Protein AF-A0A528D6V6-F1 (afdb_monomer)

pLDDT: mean 93.61, std 6.33, range [72.69, 98.56]

Sequence (77 aa):
GKLEGETLEGLITKVAVDALDHAGIGPDDVDEIVLGHFNAGFSPQDFTASLVLQADDRLRFKPATRVENACATGSAA

Solvent-accessible surface area (backbone atoms only — not comparable to full-atom values): 4634 Å² total; per-residue (Å²): 131,88,71,83,91,65,47,74,58,57,54,43,20,49,52,52,46,54,47,33,63,73,70,72,53,57,57,81,77,53,76,67,44,59,37,45,54,63,70,38,86,81,41,100,61,68,73,58,34,66,41,50,38,73,51,40,80,67,35,56,88,47,52,56,43,66,34,71,50,67,95,46,7,70,79,70,67

Radius of gyration: 12.55 Å; Cα conta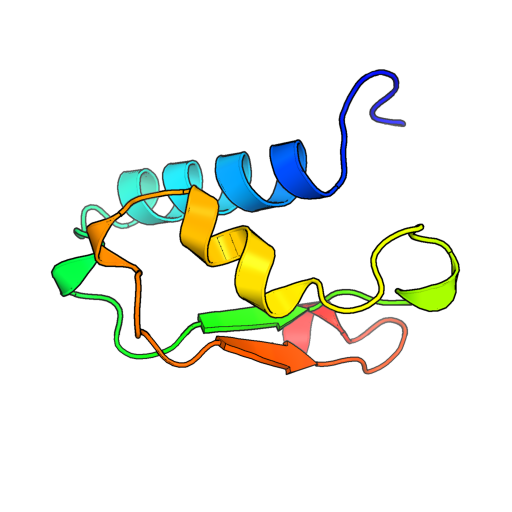cts (8 Å, |Δi|>4): 92; chains: 1; bounding box: 26×29×30 Å

Mean predicted aligned error: 3.09 Å

Secondary structure (DSSP, 8-state):
---TT--HHHHHHHHHHHHHHHHT--GGG---EEEE-S-GGGSS-S--GGGGGGS-GGGTTS-EEEE--GGGHHHH-

Nearest PDB structures (foldseek):
  4c2j-assembly2_B  TM=8.421E-01  e=1.783E-01  Homo sapiens
  4w61-assembly2_H  TM=7.715E-01  e=3.209E-01  Cupriavidus necator H16
  8oqr-assembly1_C  TM=6.448E-01  e=1.753E+00  Mycobacterium tuberculosis H37Rv
  8oqr-assembly1_D  TM=6.009E-01  e=2.276E+00  Mycobacterium tuberculosis H37Rv
  2dtn-assembly1_A  TM=2.821E-01  e=4.984E+00  Helicobacter pylori

Foldseek 3Di:
DDPPPDDPLNVLLVVLLVVCVVVVHDLLPDQAAEDQDEPLVPPPDSPCQCSNCVNDVSVPPRHTHYAYDDVCSVVVD

Structure (mmCIF, N/CA/C/O backbone):
data_AF-A0A528D6V6-F1
#
_entry.id   AF-A0A528D6V6-F1
#
loop_
_atom_site.group_PDB
_atom_site.id
_atom_site.type_symbol
_atom_site.label_atom_id
_atom_site.label_alt_id
_atom_site.label_comp_id
_atom_site.label_asym_id
_atom_site.label_entity_id
_atom_site.label_seq_id
_atom_site.pdbx_PDB_ins_code
_atom_site.Cartn_x
_atom_site.Cartn_y
_atom_site.Cartn_z
_atom_site.occupancy
_atom_site.B_iso_or_equiv
_atom_site.auth_seq_id
_atom_site.auth_comp_id
_atom_site.auth_asym_id
_atom_site.auth_atom_id
_atom_site.pdbx_PDB_model_num
ATOM 1 N N . GLY A 1 1 ? -4.881 17.503 10.472 1.00 80.38 1 GLY A N 1
ATOM 2 C CA . GLY A 1 1 ? -4.953 17.432 11.948 1.00 80.38 1 GLY A CA 1
ATOM 3 C C . GLY A 1 1 ? -4.575 16.035 12.400 1.00 80.38 1 GLY A C 1
ATOM 4 O O . GLY A 1 1 ? -4.406 15.179 11.542 1.00 80.38 1 GLY A O 1
ATOM 5 N N . LYS A 1 2 ? -4.423 15.798 13.707 1.00 85.06 2 LYS A N 1
ATOM 6 C CA . LYS A 1 2 ? -4.182 14.452 14.254 1.00 85.06 2 LYS A CA 1
ATOM 7 C C . LYS A 1 2 ? -5.434 13.583 14.051 1.00 85.06 2 LYS A C 1
ATOM 9 O O . LYS A 1 2 ? -6.530 14.052 14.337 1.00 85.06 2 LYS A O 1
ATOM 14 N N . LEU A 1 3 ? -5.269 12.363 13.539 1.00 90.69 3 LEU A N 1
ATOM 15 C CA . LEU A 1 3 ? -6.364 11.426 13.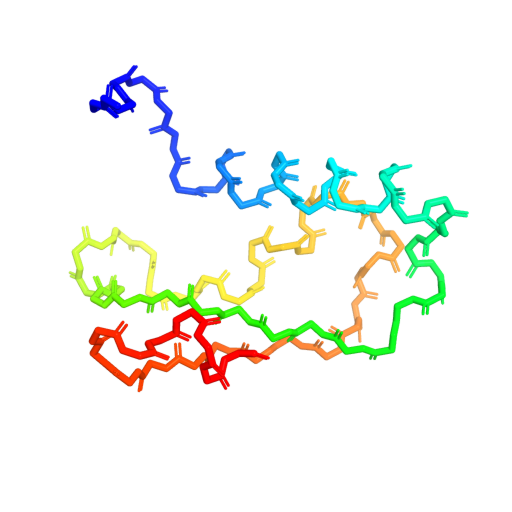247 1.00 90.69 3 LEU A CA 1
ATOM 16 C C . LEU A 1 3 ? -6.576 10.482 14.435 1.00 9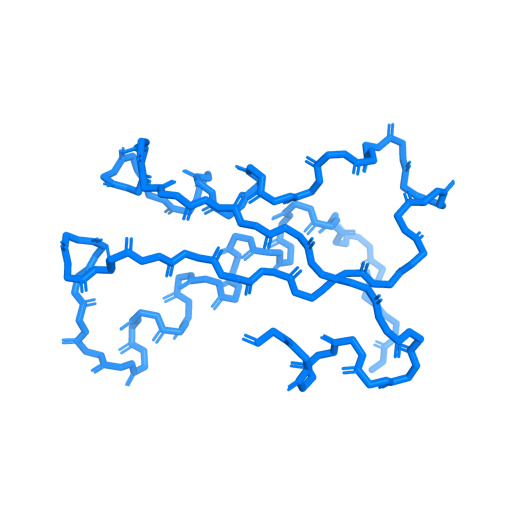0.69 3 LEU A C 1
ATOM 18 O O . LEU A 1 3 ? -6.216 9.310 14.401 1.00 90.69 3 LEU A O 1
ATOM 22 N N . GLU A 1 4 ? -7.069 11.032 15.542 1.00 88.19 4 GLU A N 1
ATOM 23 C CA . GLU A 1 4 ? -7.342 10.245 16.747 1.00 88.19 4 GLU A CA 1
ATOM 24 C C . GLU A 1 4 ? -8.524 9.294 16.504 1.00 88.19 4 GLU A C 1
ATOM 26 O O . GLU A 1 4 ? -9.579 9.726 16.050 1.00 88.19 4 GLU A O 1
ATOM 31 N N . GLY A 1 5 ? -8.340 8.005 16.802 1.00 89.38 5 GLY A N 1
ATOM 32 C CA . GLY A 1 5 ? -9.349 6.959 16.583 1.00 89.38 5 GLY A CA 1
ATOM 33 C C . GLY A 1 5 ? -9.156 6.141 15.303 1.00 89.38 5 GLY A C 1
ATOM 34 O O . GLY A 1 5 ? -9.758 5.080 15.179 1.00 89.38 5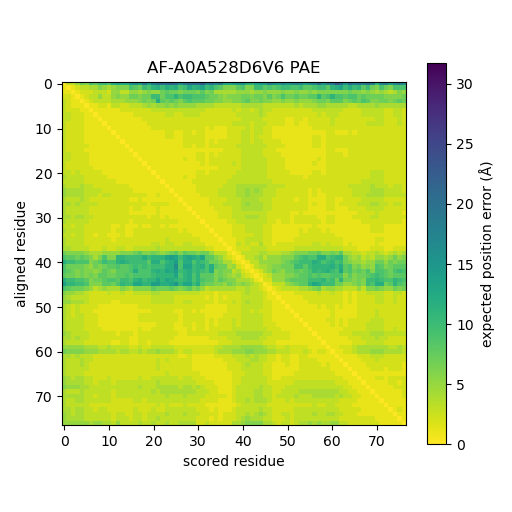 GLY A O 1
ATOM 35 N N . GLU A 1 6 ? -8.282 6.582 14.400 1.00 92.50 6 GLU A N 1
ATOM 36 C CA . GLU A 1 6 ? -7.922 5.823 13.203 1.00 92.50 6 GLU A CA 1
ATOM 37 C C . GLU A 1 6 ? -6.769 4.856 13.490 1.00 92.50 6 GLU A C 1
ATOM 39 O O . GLU A 1 6 ? -5.848 5.157 14.258 1.00 92.50 6 GLU A O 1
ATOM 44 N N . THR A 1 7 ? -6.797 3.694 12.843 1.00 91.56 7 THR A N 1
ATOM 45 C CA . THR A 1 7 ? -5.666 2.761 12.834 1.00 91.56 7 THR A CA 1
ATOM 46 C C . THR A 1 7 ? -4.863 2.940 11.555 1.00 91.56 7 THR A C 1
ATOM 48 O O . THR A 1 7 ? -5.385 3.369 10.528 1.00 91.56 7 THR A O 1
ATOM 51 N N . LEU A 1 8 ? -3.580 2.576 11.588 1.00 90.50 8 LEU A N 1
ATOM 52 C CA . LEU A 1 8 ? -2.750 2.597 10.384 1.00 90.50 8 LEU A CA 1
ATOM 53 C C . LEU A 1 8 ? -3.355 1.737 9.259 1.00 90.50 8 LEU A C 1
ATOM 55 O O . LEU A 1 8 ? -3.382 2.161 8.109 1.00 90.50 8 LEU A O 1
ATOM 59 N N . GLU A 1 9 ? -3.880 0.561 9.603 1.00 92.94 9 GLU A N 1
ATOM 60 C CA . GLU A 1 9 ? -4.602 -0.318 8.678 1.00 92.94 9 GLU A CA 1
ATOM 61 C C . GLU A 1 9 ? -5.842 0.359 8.079 1.00 92.94 9 GLU A C 1
ATOM 63 O O . GLU A 1 9 ? -6.026 0.328 6.862 1.00 92.94 9 GLU A O 1
ATOM 68 N N . GLY A 1 10 ? -6.659 1.024 8.902 1.00 94.88 10 GLY A N 1
ATOM 69 C CA . GLY A 1 10 ? -7.836 1.760 8.438 1.00 94.88 10 GLY A CA 1
ATOM 70 C C . GLY A 1 10 ? -7.472 2.890 7.477 1.00 94.88 10 GLY A C 1
ATOM 71 O O . GLY A 1 10 ? -8.103 3.053 6.437 1.00 94.88 10 GLY A O 1
ATOM 72 N N . LEU A 1 11 ? -6.395 3.626 7.765 1.00 95.06 11 LEU A N 1
ATOM 73 C CA . LEU A 1 11 ? -5.912 4.692 6.885 1.00 95.06 11 LEU A CA 1
ATOM 74 C C . LEU A 1 11 ? -5.398 4.153 5.546 1.00 95.06 11 LEU A C 1
AT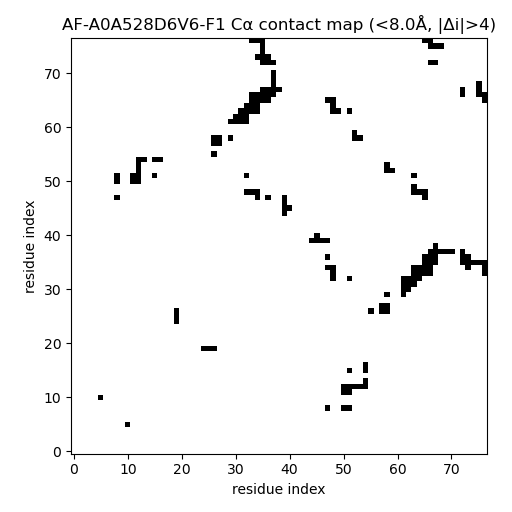OM 76 O O . LEU A 1 11 ? -5.707 4.728 4.503 1.00 95.06 11 LEU A O 1
ATOM 80 N N . ILE A 1 12 ? -4.636 3.057 5.570 1.00 95.88 12 ILE A N 1
ATOM 81 C CA . ILE A 1 12 ? -4.087 2.421 4.365 1.00 95.88 12 ILE A CA 1
ATOM 82 C C . ILE A 1 12 ? -5.207 1.862 3.481 1.00 95.88 12 ILE A C 1
ATOM 84 O O . ILE A 1 12 ? -5.218 2.107 2.277 1.00 95.88 12 ILE A O 1
ATOM 88 N N . THR A 1 13 ? -6.156 1.129 4.062 1.00 97.25 13 THR A N 1
ATOM 89 C CA . THR A 1 13 ? -7.266 0.532 3.302 1.00 97.25 13 THR A CA 1
ATOM 90 C C . THR A 1 13 ? -8.178 1.601 2.719 1.00 97.25 13 THR A C 1
ATOM 92 O O . THR A 1 13 ? -8.510 1.537 1.538 1.00 97.25 13 THR A O 1
ATOM 95 N N . LYS A 1 14 ? -8.500 2.637 3.501 1.00 97.69 14 LYS A N 1
ATOM 96 C CA . LYS A 1 14 ? -9.296 3.772 3.032 1.00 97.69 14 LYS A CA 1
ATOM 97 C C . LYS A 1 14 ? -8.660 4.464 1.828 1.00 97.69 14 LYS A C 1
ATOM 99 O O . LYS A 1 14 ? -9.323 4.617 0.810 1.00 97.69 14 LYS A O 1
ATOM 104 N N . VAL A 1 15 ? -7.385 4.856 1.916 1.00 97.38 15 VAL A N 1
ATOM 105 C CA . VAL A 1 15 ? -6.742 5.579 0.806 1.00 97.38 15 VAL A CA 1
ATOM 106 C C . VAL A 1 15 ? -6.549 4.696 -0.429 1.00 97.38 15 VAL A C 1
ATOM 108 O O . VAL A 1 15 ? -6.596 5.208 -1.541 1.00 97.38 15 VAL A O 1
ATOM 111 N N . ALA A 1 16 ? -6.376 3.382 -0.258 1.00 98.00 16 ALA A N 1
ATOM 112 C CA . ALA A 1 16 ? -6.310 2.446 -1.377 1.00 98.00 16 ALA A CA 1
ATOM 113 C C . ALA A 1 16 ? -7.644 2.374 -2.143 1.00 98.00 16 ALA A C 1
ATOM 115 O O . ALA A 1 16 ? -7.637 2.458 -3.369 1.00 98.00 16 ALA A O 1
ATOM 116 N N . VAL A 1 17 ? -8.777 2.284 -1.434 1.00 98.44 17 VAL A N 1
ATOM 117 C CA . VAL A 1 17 ? -10.118 2.319 -2.049 1.00 98.44 17 VAL A CA 1
ATOM 118 C C . VAL A 1 17 ? -10.376 3.674 -2.709 1.00 98.44 17 VAL A C 1
ATOM 120 O O . VAL A 1 17 ? -10.692 3.719 -3.896 1.00 98.44 17 VAL A O 1
ATOM 123 N N . ASP A 1 18 ? -10.147 4.775 -1.984 1.00 98.56 18 ASP A N 1
ATOM 124 C CA . ASP A 1 18 ? -10.360 6.134 -2.498 1.00 98.56 18 ASP A CA 1
ATOM 125 C C . ASP A 1 18 ? -9.520 6.398 -3.769 1.00 98.56 18 ASP A C 1
ATOM 127 O O . ASP A 1 18 ? -9.968 7.089 -4.686 1.00 98.56 18 ASP A O 1
ATOM 131 N N . ALA A 1 19 ? -8.302 5.845 -3.848 1.00 98.19 19 ALA A N 1
ATOM 132 C CA . ALA A 1 19 ? -7.427 5.984 -5.010 1.00 98.19 19 ALA A CA 1
ATOM 133 C C . ALA A 1 19 ? -7.938 5.215 -6.237 1.00 98.19 19 ALA A C 1
ATOM 135 O O . ALA A 1 19 ? -7.902 5.763 -7.341 1.00 98.19 19 ALA A O 1
ATOM 136 N N . LEU A 1 20 ? -8.423 3.982 -6.057 1.00 98.38 20 LEU A N 1
ATOM 137 C CA . LEU A 1 20 ? -9.030 3.193 -7.135 1.00 98.38 20 LEU A CA 1
ATOM 138 C C . LEU A 1 20 ? -10.287 3.882 -7.676 1.00 98.38 20 LEU A C 1
ATOM 140 O O . LEU A 1 20 ? -10.409 4.075 -8.888 1.00 98.38 20 LEU A O 1
ATOM 144 N N . ASP A 1 21 ? -11.162 4.337 -6.775 1.00 98.50 21 ASP A N 1
ATOM 145 C CA . ASP A 1 21 ? -12.390 5.055 -7.123 1.00 98.50 21 ASP A CA 1
ATOM 146 C C . ASP A 1 21 ? -12.087 6.353 -7.882 1.00 98.50 21 ASP A C 1
ATOM 148 O O . ASP A 1 21 ? -12.708 6.647 -8.906 1.00 98.50 21 ASP A O 1
ATOM 152 N N . HIS A 1 22 ? -11.097 7.121 -7.420 1.00 98.56 22 HIS A N 1
ATOM 153 C CA . HIS A 1 22 ? -10.677 8.353 -8.083 1.00 98.56 22 HIS A CA 1
ATOM 154 C C . HIS A 1 22 ? -10.056 8.101 -9.466 1.00 98.56 22 HIS A C 1
ATOM 156 O O . HIS A 1 22 ? -10.276 8.887 -10.389 1.00 98.56 22 HIS A O 1
ATOM 162 N N . ALA A 1 23 ? -9.295 7.016 -9.625 1.00 98.31 23 ALA A N 1
ATOM 163 C CA . ALA A 1 23 ? -8.689 6.633 -10.898 1.00 98.31 23 ALA A CA 1
ATOM 164 C C . ALA A 1 23 ? -9.692 6.003 -11.884 1.00 98.31 23 ALA A C 1
ATOM 166 O O . ALA A 1 23 ? -9.428 5.982 -13.086 1.00 98.31 23 ALA A O 1
ATOM 167 N N . GLY A 1 24 ? -10.834 5.506 -11.398 1.00 98.44 24 GLY A N 1
ATOM 168 C CA . GLY A 1 24 ? -11.842 4.830 -12.214 1.00 98.44 24 GLY A CA 1
ATOM 169 C C . GLY A 1 24 ? -11.397 3.456 -12.725 1.00 98.44 24 GLY A C 1
ATOM 170 O O . GLY A 1 24 ? -11.876 3.023 -13.774 1.00 98.44 24 GLY A O 1
ATOM 171 N N . ILE A 1 25 ? -10.481 2.793 -12.011 1.00 98.44 25 ILE A N 1
ATOM 172 C CA . ILE A 1 25 ? -9.960 1.457 -12.344 1.00 98.44 25 ILE A CA 1
ATOM 173 C C . ILE A 1 25 ? -10.327 0.438 -11.264 1.00 98.44 25 ILE A C 1
ATOM 175 O O . ILE A 1 25 ? -10.612 0.797 -10.121 1.00 98.44 25 ILE A O 1
ATOM 179 N N . GLY A 1 26 ? -10.312 -0.845 -11.621 1.00 97.56 26 GLY A N 1
ATOM 180 C CA . GLY A 1 26 ? -10.528 -1.931 -10.674 1.00 97.56 26 GLY A CA 1
ATOM 181 C C . GLY A 1 26 ? -9.227 -2.435 -10.033 1.00 97.56 26 GLY A C 1
ATOM 182 O O . GLY A 1 26 ? -8.145 -2.249 -10.584 1.00 97.56 26 GLY A O 1
ATOM 183 N N . PRO A 1 27 ? -9.314 -3.171 -8.909 1.00 98.00 27 PRO A N 1
ATOM 184 C CA . PRO A 1 27 ? -8.182 -3.906 -8.332 1.00 98.00 27 PRO A CA 1
ATOM 185 C C . PRO A 1 27 ? -7.464 -4.841 -9.312 1.00 98.00 27 PRO A C 1
ATOM 187 O O . PRO A 1 27 ? -6.261 -5.072 -9.198 1.00 98.00 27 PRO A O 1
ATOM 190 N N . ASP A 1 28 ? -8.208 -5.398 -10.270 1.00 97.81 28 ASP A N 1
ATOM 191 C CA . ASP A 1 28 ? -7.679 -6.318 -11.275 1.00 97.81 28 ASP A CA 1
ATOM 192 C C . ASP A 1 28 ? -6.662 -5.628 -12.203 1.00 97.81 28 ASP A C 1
ATOM 194 O O . ASP A 1 28 ? -5.710 -6.282 -12.637 1.00 97.81 28 ASP A O 1
ATOM 198 N N . ASP A 1 29 ? -6.806 -4.311 -12.399 1.00 98.31 29 ASP A N 1
ATOM 199 C CA . ASP A 1 29 ? -5.937 -3.455 -13.217 1.00 98.31 29 ASP A CA 1
ATOM 200 C C . ASP A 1 29 ? -4.643 -3.026 -12.493 1.00 98.31 29 ASP A C 1
ATOM 202 O O . ASP A 1 29 ? -3.785 -2.375 -13.085 1.00 98.31 29 ASP A O 1
ATOM 206 N N . VAL A 1 30 ? -4.483 -3.358 -11.205 1.00 98.12 30 VAL A N 1
ATOM 207 C CA . VAL A 1 30 ? -3.281 -3.024 -10.423 1.00 98.12 30 VAL A CA 1
ATOM 208 C C . VAL A 1 30 ? -2.216 -4.095 -10.628 1.00 98.12 30 VAL A C 1
ATOM 210 O O . VAL A 1 30 ? -2.433 -5.247 -10.264 1.00 98.12 30 VAL A O 1
ATOM 213 N N . ASP A 1 31 ? -1.044 -3.741 -11.149 1.00 98.19 31 ASP A N 1
ATOM 214 C CA . ASP A 1 31 ? 0.057 -4.699 -11.338 1.00 98.19 31 ASP A CA 1
ATOM 215 C C . ASP A 1 31 ? 0.973 -4.827 -10.113 1.00 98.19 31 ASP A C 1
ATOM 217 O O . ASP A 1 31 ? 1.448 -5.919 -9.803 1.00 98.19 31 ASP A O 1
ATOM 221 N N . GLU A 1 32 ? 1.208 -3.727 -9.397 1.00 97.69 32 GLU A N 1
ATOM 222 C CA . GLU A 1 32 ? 2.100 -3.652 -8.238 1.00 97.69 32 GLU A CA 1
ATOM 223 C C . GLU A 1 32 ? 1.610 -2.590 -7.250 1.00 97.69 32 GLU A C 1
ATOM 225 O O . GLU A 1 32 ? 1.022 -1.576 -7.629 1.00 97.69 32 GLU A O 1
ATOM 230 N N . ILE A 1 33 ? 1.874 -2.825 -5.967 1.00 98.38 33 ILE A N 1
ATOM 231 C CA . ILE A 1 33 ? 1.614 -1.894 -4.875 1.00 98.38 33 ILE A CA 1
ATOM 232 C C . ILE A 1 33 ? 2.953 -1.468 -4.274 1.00 98.38 33 ILE A C 1
ATOM 234 O O . ILE A 1 33 ? 3.709 -2.300 -3.766 1.00 98.38 33 ILE A O 1
ATOM 238 N N . VAL A 1 34 ? 3.213 -0.163 -4.239 1.00 97.75 34 VAL A N 1
ATOM 239 C CA . VAL A 1 34 ? 4.366 0.403 -3.530 1.00 97.75 34 VAL A CA 1
ATOM 240 C C . VAL A 1 34 ? 3.858 1.294 -2.400 1.00 97.75 34 VAL A C 1
ATOM 242 O O . VAL A 1 34 ? 3.190 2.300 -2.624 1.00 97.75 34 VAL A O 1
ATOM 245 N N . LEU A 1 35 ? 4.124 0.893 -1.155 1.00 96.69 35 LEU A N 1
ATOM 246 C CA . LEU A 1 35 ? 3.673 1.594 0.045 1.00 96.69 35 LEU A CA 1
ATOM 247 C C . LEU A 1 35 ? 4.834 2.345 0.697 1.00 96.69 35 LEU A C 1
ATOM 249 O O . LEU A 1 35 ? 5.743 1.743 1.275 1.00 96.69 35 LEU A O 1
ATOM 253 N N . GLY A 1 36 ? 4.743 3.671 0.709 1.00 95.94 36 GLY A N 1
ATOM 254 C CA . GLY A 1 36 ? 5.592 4.510 1.542 1.00 95.94 36 GLY A CA 1
ATOM 255 C C . GLY A 1 36 ? 5.081 4.549 2.983 1.00 95.94 36 GLY A C 1
ATOM 256 O O . GLY A 1 36 ? 4.042 5.144 3.257 1.00 95.94 36 GLY A O 1
ATOM 257 N N . HIS A 1 37 ? 5.827 3.974 3.926 1.00 94.06 37 HIS A N 1
ATOM 258 C CA . HIS A 1 37 ? 5.532 4.105 5.357 1.00 94.06 37 HIS A CA 1
ATOM 259 C C . HIS A 1 37 ? 6.827 4.335 6.131 1.00 94.06 37 HIS A C 1
ATOM 261 O O . HIS A 1 37 ? 7.636 3.425 6.255 1.00 94.06 37 HIS A O 1
ATOM 267 N N . PHE A 1 38 ? 7.040 5.552 6.629 1.00 92.75 38 PHE A N 1
ATOM 268 C CA . PHE A 1 38 ? 8.218 5.893 7.428 1.00 92.75 38 PHE A CA 1
ATOM 269 C C . PHE A 1 38 ? 8.027 5.465 8.883 1.00 92.75 38 PHE A C 1
ATOM 271 O O . PHE A 1 38 ? 6.954 5.683 9.443 1.00 92.75 38 PHE A O 1
ATOM 278 N N . ASN A 1 39 ? 9.092 4.949 9.504 1.00 87.12 39 ASN A N 1
ATOM 279 C CA . ASN A 1 39 ? 9.135 4.632 10.930 1.00 87.12 39 ASN A CA 1
ATOM 280 C C . ASN A 1 39 ? 8.129 3.553 11.375 1.00 87.12 39 ASN A C 1
ATOM 282 O O . ASN A 1 39 ? 7.439 3.685 12.390 1.00 87.12 39 ASN A O 1
ATOM 286 N N . ALA A 1 40 ? 8.076 2.455 10.619 1.00 79.31 40 ALA A N 1
ATOM 287 C CA . ALA A 1 40 ? 7.218 1.312 10.924 1.00 79.31 40 ALA A CA 1
ATOM 288 C C . ALA A 1 40 ? 7.502 0.680 12.306 1.00 79.31 40 ALA A C 1
ATOM 290 O O . ALA A 1 40 ? 6.589 0.136 12.918 1.00 79.31 40 ALA A O 1
ATOM 291 N N . GLY A 1 41 ? 8.692 0.899 12.881 1.00 78.06 41 GLY A N 1
ATOM 292 C CA . GLY A 1 41 ? 9.048 0.492 14.246 1.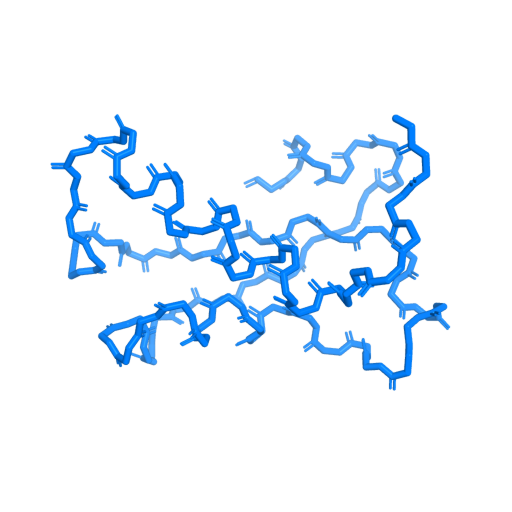00 78.06 41 GLY A CA 1
ATOM 293 C C . GLY A 1 41 ? 8.253 1.160 15.384 1.00 78.06 41 GLY A C 1
ATOM 294 O O . GLY A 1 41 ? 8.356 0.716 16.526 1.00 78.06 41 GLY A O 1
ATOM 295 N N . PHE A 1 42 ? 7.448 2.197 15.112 1.00 77.00 42 PHE A N 1
ATOM 296 C CA . PHE A 1 42 ? 6.457 2.736 16.063 1.00 77.00 42 PHE A CA 1
ATOM 297 C C . PHE A 1 42 ? 5.036 2.192 15.861 1.00 77.00 42 PHE A C 1
ATOM 299 O O . PHE A 1 42 ? 4.124 2.555 16.606 1.00 77.00 42 PHE A O 1
ATOM 306 N N . SER A 1 43 ? 4.845 1.301 14.891 1.00 76.00 43 SER A N 1
ATOM 307 C CA . SER A 1 43 ? 3.641 0.493 14.747 1.00 76.00 43 SER A CA 1
ATOM 308 C C . SER A 1 43 ? 3.858 -0.865 15.425 1.00 76.00 43 SER A C 1
ATOM 310 O O . SER A 1 43 ? 4.922 -1.462 15.269 1.00 76.00 43 SER A O 1
ATOM 312 N N . PRO A 1 44 ? 2.854 -1.423 16.127 1.00 77.88 44 PRO A N 1
ATOM 313 C CA . PRO A 1 44 ? 2.905 -2.813 16.586 1.00 77.88 44 PRO A CA 1
ATOM 314 C C . PRO A 1 44 ? 3.091 -3.818 15.435 1.00 77.88 44 PRO A C 1
ATOM 316 O O . PRO A 1 44 ? 3.544 -4.937 15.662 1.00 77.88 44 PRO A O 1
ATOM 319 N N . GLN A 1 45 ? 2.731 -3.417 14.209 1.00 72.69 45 GLN A N 1
ATOM 320 C CA . GLN A 1 45 ? 2.921 -4.173 12.977 1.00 72.69 45 GLN A CA 1
ATOM 321 C C . GLN A 1 45 ? 3.955 -3.481 12.081 1.00 72.69 45 GLN A C 1
ATOM 323 O O . GLN A 1 45 ? 3.667 -2.434 11.501 1.00 72.69 45 GLN A O 1
ATOM 328 N N . ASP A 1 46 ? 5.119 -4.112 11.926 1.00 78.62 46 ASP A N 1
ATOM 329 C CA . ASP A 1 46 ? 6.237 -3.618 11.101 1.00 78.62 46 ASP A CA 1
ATOM 330 C C . ASP A 1 46 ? 6.111 -4.037 9.613 1.00 78.62 46 ASP A C 1
ATOM 332 O O . ASP A 1 46 ? 6.771 -3.510 8.720 1.00 78.62 46 ASP A O 1
ATOM 336 N N . PHE A 1 47 ? 5.190 -4.961 9.308 1.00 84.06 47 PHE A N 1
ATOM 337 C CA . PHE A 1 47 ? 4.912 -5.461 7.955 1.00 84.06 47 PHE A CA 1
ATOM 338 C C . PHE A 1 47 ? 3.690 -4.773 7.340 1.00 84.06 47 PHE A C 1
ATOM 340 O O . PHE A 1 47 ? 2.616 -5.358 7.225 1.00 84.06 47 PHE A O 1
ATOM 347 N N . THR A 1 48 ? 3.831 -3.503 6.962 1.00 93.00 48 THR A N 1
ATOM 348 C CA . THR A 1 48 ? 2.673 -2.695 6.539 1.00 93.00 48 THR A CA 1
ATOM 349 C C . THR A 1 48 ? 2.314 -2.816 5.062 1.00 93.00 48 THR A C 1
ATOM 351 O O . THR A 1 48 ? 1.194 -2.473 4.701 1.00 93.00 48 THR A O 1
ATOM 354 N N . ALA A 1 49 ? 3.205 -3.339 4.209 1.00 94.50 49 ALA A N 1
ATOM 355 C CA . ALA A 1 49 ? 2.929 -3.512 2.776 1.00 94.50 49 ALA A CA 1
ATOM 356 C C . ALA A 1 49 ? 1.672 -4.358 2.517 1.00 94.50 49 ALA A C 1
ATOM 358 O O . ALA A 1 49 ? 0.842 -4.008 1.683 1.00 94.50 49 ALA A O 1
ATOM 359 N N . SER A 1 50 ? 1.496 -5.442 3.277 1.00 93.56 50 SER A N 1
ATOM 360 C CA . SER A 1 50 ? 0.362 -6.356 3.121 1.00 93.56 50 SER A CA 1
ATOM 361 C C . SER A 1 50 ? -0.975 -5.773 3.585 1.00 93.56 50 SER A C 1
ATOM 363 O O . SER A 1 50 ? -2.017 -6.315 3.223 1.00 93.56 50 SER A O 1
ATOM 365 N N . LEU A 1 51 ? -0.981 -4.671 4.346 1.00 94.62 51 LEU A N 1
ATOM 366 C CA . LEU A 1 51 ? -2.221 -4.038 4.812 1.00 94.62 51 LEU A CA 1
ATOM 367 C C . LEU A 1 51 ? -3.042 -3.461 3.654 1.00 94.62 51 LEU A C 1
ATOM 369 O O . LEU A 1 51 ? -4.265 -3.451 3.725 1.00 94.62 51 LEU A O 1
ATOM 373 N N . VAL A 1 52 ? -2.389 -3.055 2.559 1.00 96.69 52 VAL A N 1
ATOM 374 C CA . VAL A 1 52 ? -3.077 -2.577 1.346 1.00 96.69 52 VAL A CA 1
ATOM 375 C C . VAL A 1 52 ? -3.979 -3.668 0.759 1.00 96.69 52 VAL A C 1
ATOM 377 O O . VAL A 1 52 ? -5.051 -3.375 0.240 1.00 96.69 52 VAL A O 1
ATOM 380 N N . LEU A 1 53 ? -3.601 -4.943 0.914 1.00 96.62 53 LEU A N 1
ATOM 381 C CA . LEU A 1 53 ? -4.353 -6.089 0.393 1.00 96.62 53 LEU A CA 1
ATOM 382 C C . LEU A 1 53 ? -5.709 -6.290 1.088 1.00 96.62 53 LEU A C 1
ATOM 384 O O . LEU A 1 53 ? -6.531 -7.049 0.589 1.00 96.62 53 LEU A O 1
ATOM 388 N N . GLN A 1 54 ? -5.944 -5.643 2.235 1.00 96.00 54 GLN A N 1
ATOM 389 C CA . GLN A 1 54 ? -7.236 -5.684 2.927 1.00 96.00 54 GLN A CA 1
ATOM 390 C C . GLN A 1 54 ? -8.284 -4.761 2.279 1.00 96.00 54 GLN A C 1
ATOM 392 O O . GLN A 1 54 ? -9.451 -4.823 2.652 1.00 96.00 54 GLN A O 1
ATOM 397 N N . ALA A 1 55 ? -7.892 -3.910 1.321 1.00 97.69 55 ALA A N 1
ATOM 398 C CA . ALA A 1 55 ? -8.815 -3.006 0.636 1.00 97.69 55 ALA A CA 1
ATOM 399 C C . ALA A 1 55 ? -9.789 -3.741 -0.306 1.00 97.69 55 ALA A C 1
ATOM 401 O O . ALA A 1 55 ? -10.937 -3.327 -0.433 1.00 97.69 55 ALA A O 1
ATOM 402 N N . ASP A 1 56 ? -9.353 -4.833 -0.946 1.00 98.25 56 ASP A N 1
ATOM 403 C CA . ASP A 1 56 ? -10.189 -5.687 -1.800 1.00 98.25 56 ASP A CA 1
ATOM 404 C C . ASP A 1 56 ? -9.552 -7.082 -1.941 1.00 98.25 56 ASP A C 1
ATOM 406 O O . ASP A 1 56 ? -8.344 -7.208 -2.153 1.00 98.25 56 ASP A O 1
ATOM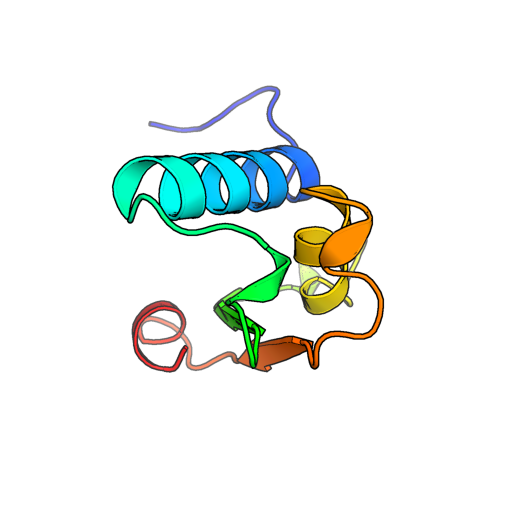 410 N N . ASP A 1 57 ? -10.359 -8.144 -1.880 1.00 97.50 57 ASP A N 1
ATOM 411 C CA . ASP A 1 57 ? -9.890 -9.532 -2.000 1.00 97.50 57 ASP A CA 1
ATOM 412 C C . ASP A 1 57 ? -9.181 -9.836 -3.330 1.00 97.50 57 ASP A C 1
ATOM 414 O O . ASP A 1 57 ? -8.370 -10.762 -3.396 1.00 97.50 57 ASP A O 1
ATOM 418 N N . ARG A 1 58 ? -9.443 -9.061 -4.384 1.00 98.00 58 ARG A N 1
ATOM 419 C CA . ARG A 1 58 ? -8.797 -9.194 -5.699 1.00 98.00 58 ARG A CA 1
ATOM 420 C C . ARG A 1 58 ? -7.390 -8.606 -5.744 1.00 98.00 58 ARG A C 1
ATOM 422 O O . ARG A 1 58 ? -6.625 -8.942 -6.643 1.00 98.00 58 ARG A O 1
ATOM 429 N N . LEU A 1 59 ? -7.008 -7.792 -4.756 1.00 97.69 59 LEU A N 1
ATOM 430 C CA . LEU A 1 59 ? -5.614 -7.375 -4.583 1.00 97.69 59 LEU A CA 1
ATOM 431 C C . LEU A 1 59 ? -4.746 -8.501 -4.017 1.00 97.69 59 LEU A C 1
ATOM 433 O O . LEU A 1 59 ? -3.520 -8.408 -4.061 1.00 97.69 59 LEU A O 1
ATOM 437 N N . ARG A 1 60 ? -5.338 -9.583 -3.487 1.00 94.06 60 ARG A N 1
ATOM 438 C CA . ARG A 1 60 ? -4.564 -10.728 -2.992 1.00 94.06 60 ARG A CA 1
ATOM 439 C C . ARG A 1 60 ? -3.619 -11.228 -4.087 1.00 94.06 60 ARG A C 1
ATOM 441 O O . ARG A 1 60 ? -3.983 -11.327 -5.253 1.00 94.06 60 ARG A O 1
ATOM 448 N N . PHE A 1 61 ? -2.397 -11.564 -3.677 1.00 93.12 61 PHE A N 1
ATOM 449 C CA . PHE A 1 61 ? -1.294 -12.007 -4.540 1.00 93.12 61 PHE A CA 1
ATOM 450 C C . PHE A 1 61 ? -0.665 -10.939 -5.447 1.00 93.12 61 PHE A C 1
ATOM 452 O O . PHE A 1 61 ? 0.359 -11.240 -6.062 1.00 93.12 61 PHE A O 1
ATOM 459 N N . LYS A 1 62 ? -1.185 -9.704 -5.501 1.00 97.38 62 LYS A N 1
ATOM 460 C CA . LYS A 1 62 ? -0.463 -8.600 -6.143 1.00 97.38 62 LYS A CA 1
ATOM 461 C C . LYS A 1 62 ? 0.835 -8.318 -5.359 1.00 97.38 62 LYS A C 1
ATOM 463 O O . LYS A 1 62 ? 0.803 -8.322 -4.122 1.00 97.38 62 LYS A O 1
ATOM 468 N N . PRO A 1 63 ? 1.982 -8.111 -6.033 1.00 97.62 63 PRO A N 1
ATOM 469 C CA . PRO A 1 63 ? 3.219 -7.703 -5.376 1.00 97.62 63 PRO A CA 1
ATOM 470 C C . PRO A 1 63 ? 3.004 -6.437 -4.543 1.00 97.62 63 PRO A C 1
ATOM 472 O O . PRO A 1 63 ? 2.386 -5.484 -5.014 1.00 97.62 63 PRO A O 1
ATOM 475 N N . ALA A 1 64 ? 3.513 -6.436 -3.311 1.00 97.06 64 ALA A N 1
ATOM 476 C CA . ALA A 1 64 ? 3.411 -5.302 -2.402 1.00 97.06 64 ALA A CA 1
ATOM 477 C C . ALA A 1 64 ? 4.757 -5.037 -1.723 1.00 97.06 64 ALA A C 1
ATOM 479 O O . ALA A 1 64 ? 5.247 -5.863 -0.947 1.00 97.06 64 ALA A O 1
ATOM 480 N N . THR A 1 65 ? 5.335 -3.869 -1.990 1.00 96.12 65 THR A N 1
ATOM 481 C CA . THR A 1 65 ? 6.655 -3.469 -1.492 1.00 96.12 65 THR A CA 1
ATOM 482 C C . THR A 1 65 ? 6.520 -2.279 -0.551 1.00 96.12 65 THR A C 1
ATOM 484 O O . THR A 1 65 ? 5.901 -1.276 -0.896 1.00 96.12 65 THR A O 1
ATOM 487 N N . ARG A 1 66 ? 7.124 -2.357 0.643 1.00 94.88 66 ARG A 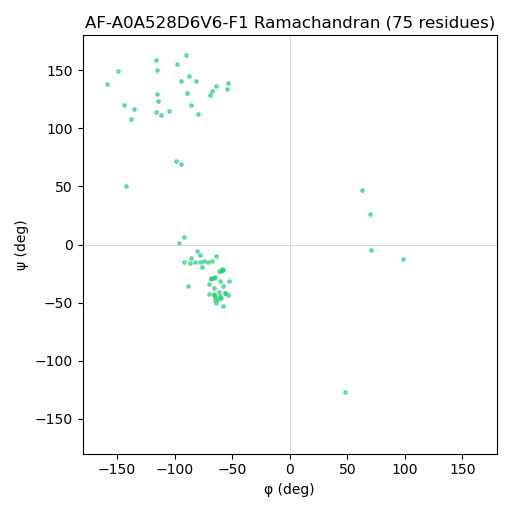N 1
ATOM 488 C CA . ARG A 1 66 ? 7.281 -1.186 1.519 1.00 94.88 66 ARG A CA 1
ATOM 489 C C . ARG A 1 66 ? 8.592 -0.485 1.196 1.00 94.88 66 ARG A C 1
ATOM 491 O O . ARG A 1 66 ? 9.643 -1.124 1.221 1.00 94.88 66 ARG A O 1
ATOM 498 N N . VAL A 1 67 ? 8.540 0.827 1.007 1.00 95.56 67 VAL A N 1
ATOM 499 C CA . VAL A 1 67 ? 9.727 1.677 0.882 1.00 95.56 67 VAL A CA 1
ATOM 500 C C . VAL A 1 67 ? 9.818 2.659 2.044 1.00 95.56 67 VAL A C 1
ATOM 502 O O . VAL A 1 67 ? 8.811 3.070 2.624 1.00 95.56 67 VAL A O 1
ATOM 505 N N . GLU A 1 68 ? 11.047 3.025 2.397 1.00 94.44 68 GLU A N 1
ATOM 506 C CA . GLU A 1 68 ? 11.340 4.007 3.436 1.00 94.44 68 GLU A CA 1
ATOM 507 C C . GLU A 1 68 ? 12.570 4.832 3.046 1.00 94.44 68 GLU A C 1
ATOM 509 O O . GLU A 1 68 ? 13.660 4.296 2.861 1.00 94.44 68 GLU A O 1
ATOM 514 N N . ASN A 1 69 ? 12.386 6.148 2.925 1.00 95.88 69 ASN A N 1
ATOM 515 C CA . ASN A 1 69 ? 13.426 7.119 2.582 1.00 95.88 69 ASN A CA 1
ATOM 516 C C . ASN A 1 69 ? 13.238 8.423 3.377 1.00 95.88 69 ASN A C 1
ATOM 518 O O . ASN A 1 69 ? 13.161 9.521 2.819 1.00 95.88 69 ASN A O 1
ATOM 522 N N . ALA A 1 70 ? 13.075 8.298 4.698 1.00 95.12 70 ALA A N 1
ATOM 523 C CA . ALA A 1 70 ? 12.815 9.420 5.601 1.00 95.12 70 ALA A CA 1
AT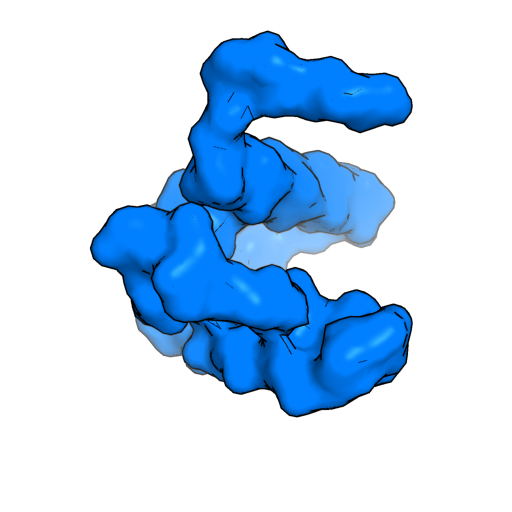OM 524 C C . ALA A 1 70 ? 11.686 10.337 5.078 1.00 95.12 70 ALA A C 1
ATOM 526 O O . ALA A 1 70 ? 10.605 9.858 4.728 1.00 95.12 70 ALA A O 1
ATOM 527 N N . CYS A 1 71 ? 11.931 11.646 4.974 1.00 96.50 71 CYS A N 1
ATOM 528 C CA . CYS A 1 71 ? 10.957 12.623 4.482 1.00 96.50 71 CYS A CA 1
ATOM 529 C C . CYS A 1 71 ? 10.503 12.370 3.033 1.00 96.50 71 CYS A C 1
ATOM 531 O O . CYS A 1 71 ? 9.424 12.812 2.655 1.00 96.50 71 CYS A O 1
ATOM 533 N N . ALA A 1 72 ? 11.303 11.664 2.230 1.00 97.00 72 ALA A N 1
ATOM 534 C CA . ALA A 1 72 ? 10.998 11.343 0.838 1.00 97.00 72 ALA A CA 1
ATOM 535 C C . ALA A 1 72 ? 10.282 9.991 0.675 1.00 97.00 72 ALA A C 1
ATOM 537 O O . ALA A 1 72 ? 10.082 9.542 -0.449 1.00 97.00 72 ALA A O 1
ATOM 538 N N . THR A 1 73 ? 9.890 9.330 1.771 1.00 96.69 73 THR A N 1
ATOM 539 C CA . THR A 1 73 ? 9.254 8.002 1.734 1.00 96.69 73 THR A CA 1
ATOM 540 C C . THR A 1 73 ? 8.034 7.953 0.815 1.00 96.69 73 THR A C 1
ATOM 542 O O . THR A 1 73 ? 7.908 7.015 0.039 1.00 96.69 73 THR A O 1
ATOM 545 N N . GLY A 1 74 ? 7.168 8.970 0.863 1.00 94.00 74 GLY A N 1
ATOM 546 C CA . GLY A 1 74 ? 5.962 9.007 0.030 1.00 94.00 74 GLY A CA 1
ATOM 547 C C . GLY A 1 74 ? 6.237 9.183 -1.465 1.00 94.00 74 GLY A C 1
ATOM 548 O O . GLY A 1 74 ? 5.450 8.709 -2.263 1.00 94.00 74 GLY A O 1
ATOM 549 N N . SER A 1 75 ? 7.338 9.840 -1.844 1.00 96.06 75 SER A N 1
ATOM 550 C CA . SER A 1 75 ? 7.740 10.031 -3.250 1.00 96.06 75 SER A CA 1
ATOM 551 C C . SER A 1 75 ? 8.677 8.943 -3.775 1.00 96.06 75 SER A C 1
ATOM 553 O O . SER A 1 75 ? 8.958 8.896 -4.966 1.00 96.06 75 SER A O 1
ATOM 555 N N . ALA A 1 76 ? 9.262 8.155 -2.872 1.00 95.50 76 ALA A N 1
ATOM 556 C CA . ALA A 1 76 ? 10.069 6.990 -3.219 1.00 95.50 76 ALA A CA 1
ATOM 557 C C . ALA A 1 76 ? 9.203 5.755 -3.500 1.00 95.50 76 ALA A C 1
ATOM 559 O O . ALA A 1 76 ? 9.724 4.767 -4.016 1.00 95.50 76 ALA A O 1
ATOM 560 N N . ALA A 1 77 ? 7.932 5.812 -3.095 1.00 91.94 77 ALA A N 1
ATOM 561 C CA . ALA A 1 77 ? 6.892 4.876 -3.482 1.00 91.94 77 ALA A CA 1
ATOM 562 C C . ALA A 1 77 ? 6.312 5.299 -4.831 1.00 91.94 77 ALA A C 1
ATOM 564 O O . ALA A 1 77 ? 6.087 4.396 -5.661 1.00 91.94 77 ALA A O 1
#